Protein AF-A0A655HNI8-F1 (afdb_monomer)

pLDDT: mean 95.9, std 2.79, range [82.31, 98.69]

Sequence (82 aa):
MHPGDALFVPGEQVDVLATPAAAPWMKISEAVDYLRAVAPARAVPIHQAIVAPDARGIYYGRLTEMTTTDFQVLPEESAVTF

Nearest PDB structures (foldseek):
  5upq-assembly1_B  TM=5.811E-01  e=2.700E+00  Streptomyces platensis subsp. rosaceus
  5upt-assembly1_A-2  TM=5.275E-01  e=1.927E+00  Streptomyces platensis subsp. rosaceus
  1ud5-assembly1_A  TM=7.269E-01  e=8.501E+00  Bacillus sp. KSM-K38

Solvent-accessible surface area (backbone atoms only — not comparable to full-atom values): 5094 Å² total; per-residue (Å²): 87,75,56,66,102,52,89,70,72,68,99,62,90,41,60,47,33,47,38,58,52,45,53,100,89,61,54,67,66,55,42,37,51,44,48,62,71,50,58,27,58,28,32,31,74,33,60,48,84,85,48,56,78,89,52,39,60,68,49,51,44,48,47,46,74,72,42,91,36,50,63,46,84,75,65,86,100,63,86,86,87,134

Mean predicted aligned error: 2.28 Å

Secondary structure (DSSP, 8-state):
----SS----SS--SEEEEE---TT--HHHHHHHHHHH--SEEEEESGGGS-GGGHHHHHHHHHHS--SEE-PPPTT-----

Foldseek 3Di:
DEPPPDLDADPDAAQEYAFALDDPPDDLVSSLVSCVRNVYQAYEYDPCPVPDPVCSCVRQVCNVVRHPHHYDYDDPPDDDDD

Radius of gyration: 11.77 Å; Cα contacts (8 Å, |Δi|>4): 117; chains: 1; bounding box: 31×29×25 Å

Organism: Mycobacterium tuberculosis (NCBI:txid1773)

Structure (mmCIF, N/CA/C/O backbone):
data_AF-A0A655HNI8-F1
#
_entry.id   AF-A0A655HNI8-F1
#
loop_
_atom_site.group_PDB
_atom_site.id
_atom_site.type_symbol
_atom_site.label_atom_id
_atom_site.label_alt_id
_atom_site.label_comp_id
_atom_site.label_asym_id
_atom_site.label_entity_id
_atom_site.label_seq_id
_atom_site.pdbx_PDB_ins_code
_atom_site.Cartn_x
_atom_site.Cartn_y
_atom_site.Cartn_z
_atom_site.occupancy
_atom_site.B_iso_or_equiv
_atom_site.auth_seq_id
_atom_site.auth_comp_id
_atom_site.auth_asym_id
_atom_site.auth_atom_id
_atom_site.pdbx_PDB_model_num
ATOM 1 N N . MET A 1 1 ? -12.015 -4.387 0.219 1.00 96.62 1 MET A N 1
ATOM 2 C CA . MET A 1 1 ? -12.511 -3.137 -0.393 1.00 96.62 1 MET A CA 1
ATOM 3 C C . MET A 1 1 ? -11.520 -2.690 -1.460 1.00 96.62 1 MET A C 1
ATOM 5 O O . MET A 1 1 ? -10.321 -2.763 -1.217 1.00 96.62 1 MET A O 1
ATOM 9 N N . HIS A 1 2 ? -12.007 -2.306 -2.641 1.00 97.38 2 HIS A N 1
ATOM 10 C CA . HIS A 1 2 ? -11.188 -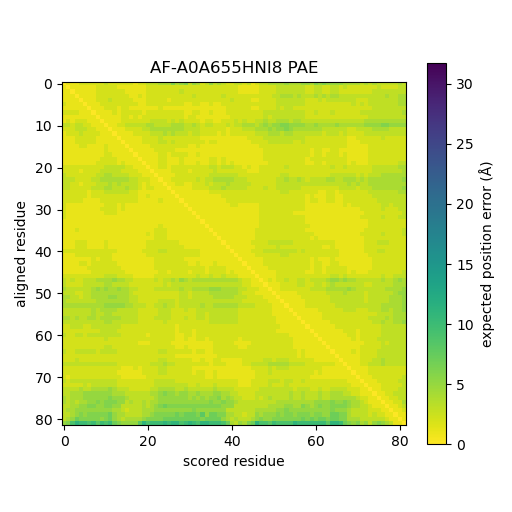1.757 -3.724 1.00 97.38 2 HIS A CA 1
ATOM 11 C C . HIS A 1 2 ? -11.603 -0.296 -3.959 1.00 97.38 2 HIS A C 1
ATOM 13 O O . HIS A 1 2 ? -12.749 -0.075 -4.353 1.00 97.38 2 HIS A O 1
ATOM 19 N N . PRO A 1 3 ? -10.725 0.695 -3.730 1.00 97.25 3 PRO A N 1
ATOM 20 C CA . PRO A 1 3 ? -11.094 2.107 -3.816 1.00 97.25 3 PRO A CA 1
ATOM 21 C C . PRO A 1 3 ? -11.114 2.649 -5.251 1.00 97.25 3 PRO A C 1
ATOM 23 O O . PRO A 1 3 ? -11.654 3.727 -5.481 1.00 97.25 3 PRO A O 1
ATOM 26 N N . GLY A 1 4 ? -10.539 1.918 -6.214 1.00 96.25 4 GLY A N 1
ATOM 27 C CA . GLY A 1 4 ? -10.263 2.452 -7.549 1.00 96.25 4 GLY A CA 1
ATOM 28 C C . GLY A 1 4 ? -9.087 3.426 -7.515 1.00 96.25 4 GLY A C 1
ATOM 29 O O . GLY A 1 4 ? -8.256 3.376 -6.606 1.00 96.25 4 GLY A O 1
ATOM 30 N N . ASP A 1 5 ? -9.058 4.346 -8.473 1.00 96.56 5 ASP A N 1
ATOM 31 C CA . ASP A 1 5 ? -8.088 5.441 -8.565 1.00 96.56 5 ASP A CA 1
ATOM 32 C C . ASP A 1 5 ? -8.430 6.571 -7.574 1.00 96.56 5 ASP A C 1
ATOM 34 O O . ASP A 1 5 ? -8.696 7.712 -7.960 1.00 96.56 5 ASP A O 1
ATOM 38 N N . ALA A 1 6 ? -8.501 6.245 -6.282 1.00 96.88 6 ALA A N 1
ATOM 39 C CA . ALA A 1 6 ? -8.877 7.179 -5.229 1.00 96.88 6 ALA A CA 1
ATOM 40 C C . ALA A 1 6 ? -8.322 6.770 -3.858 1.00 96.88 6 ALA A C 1
ATOM 42 O O . ALA A 1 6 ? -7.992 5.612 -3.610 1.00 96.88 6 ALA A O 1
ATOM 43 N N . LEU A 1 7 ? -8.302 7.729 -2.930 1.00 97.81 7 LEU A N 1
ATOM 44 C CA . LEU A 1 7 ? -8.026 7.512 -1.506 1.00 97.81 7 LEU A CA 1
ATOM 45 C C . LEU A 1 7 ? -9.322 7.683 -0.698 1.00 97.81 7 LEU A C 1
ATOM 47 O O . LEU A 1 7 ? -9.458 8.590 0.121 1.00 97.81 7 LEU A O 1
ATOM 51 N N . PHE A 1 8 ? -10.323 6.849 -0.996 1.00 97.38 8 PHE A N 1
ATOM 52 C CA . PHE A 1 8 ? -11.644 6.915 -0.365 1.00 97.38 8 PHE A CA 1
ATOM 53 C C . PHE A 1 8 ? -11.673 6.140 0.956 1.00 97.38 8 PHE A C 1
ATOM 55 O O . PHE A 1 8 ? -11.483 4.921 0.965 1.00 97.38 8 PHE A O 1
ATOM 62 N N . VAL A 1 9 ? -11.922 6.838 2.066 1.00 98.06 9 VAL A N 1
ATOM 63 C CA . VAL A 1 9 ? -12.048 6.234 3.401 1.00 98.06 9 VAL A CA 1
ATOM 64 C C . VAL A 1 9 ? -13.519 5.872 3.648 1.00 98.06 9 VAL A C 1
ATOM 66 O O . VAL A 1 9 ? -14.346 6.782 3.750 1.00 98.06 9 VAL A O 1
ATOM 69 N N . PRO A 1 10 ? -13.878 4.577 3.725 1.00 96.06 10 PRO A N 1
ATOM 70 C CA . PRO A 1 10 ? -15.252 4.170 3.984 1.00 96.06 10 PRO A CA 1
ATOM 71 C C . PRO A 1 10 ? -15.634 4.391 5.456 1.00 96.06 10 PRO A C 1
ATOM 73 O O . PRO A 1 10 ? -14.789 4.370 6.345 1.00 96.06 10 PRO A O 1
ATOM 76 N N . GLY A 1 11 ? -16.931 4.565 5.722 1.00 96.56 11 GLY A N 1
ATOM 77 C CA . GLY A 1 11 ? -17.482 4.683 7.082 1.00 96.56 11 GLY A CA 1
ATOM 78 C C . GLY A 1 11 ? -17.700 3.343 7.798 1.00 96.56 11 GLY A C 1
ATOM 79 O O . GLY A 1 11 ? -18.412 3.298 8.798 1.00 96.56 11 GLY A O 1
ATOM 80 N N . GLU A 1 12 ? -17.140 2.254 7.272 1.00 96.50 12 GLU A N 1
ATOM 81 C CA . GLU A 1 12 ? -17.264 0.888 7.786 1.00 96.50 12 GLU A CA 1
ATOM 82 C C . GLU A 1 12 ? -15.885 0.232 7.913 1.00 96.50 12 G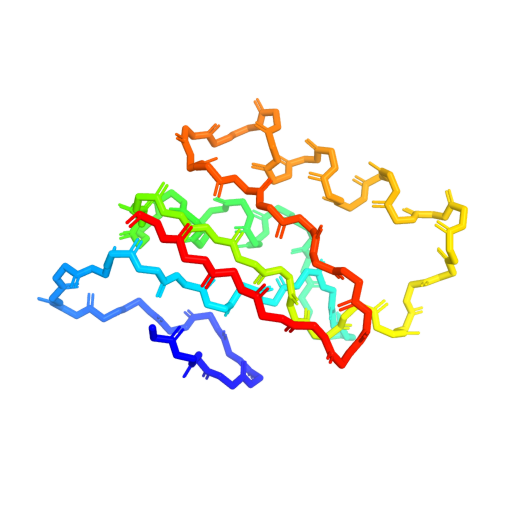LU A C 1
ATOM 84 O O . GLU A 1 12 ? -14.915 0.670 7.292 1.00 96.50 12 GLU A O 1
ATOM 89 N N . GLN A 1 13 ? -15.791 -0.825 8.723 1.00 97.31 13 GLN A N 1
ATOM 90 C CA . GLN A 1 13 ? -14.535 -1.552 8.899 1.00 97.31 13 GLN A CA 1
ATOM 91 C C . GLN A 1 13 ? -14.149 -2.304 7.622 1.00 97.31 13 GLN A C 1
ATOM 93 O O . GLN A 1 13 ? -14.975 -2.975 7.003 1.00 97.31 13 GLN A O 1
ATOM 98 N N . VAL A 1 14 ? -12.866 -2.237 7.267 1.00 98.12 14 VAL A N 1
ATOM 99 C CA . VAL A 1 14 ? -12.295 -2.944 6.117 1.00 98.12 14 VAL A CA 1
ATOM 100 C C . VAL A 1 14 ? -11.331 -4.012 6.620 1.00 98.12 14 VAL A C 1
ATOM 102 O O . VAL A 1 14 ? -10.322 -3.688 7.227 1.00 98.12 14 VAL A O 1
ATOM 105 N N . ASP A 1 15 ? -11.603 -5.287 6.342 1.00 97.81 15 ASP A N 1
ATOM 106 C CA . ASP A 1 15 ? -10.672 -6.374 6.692 1.00 97.81 15 ASP A CA 1
ATOM 107 C C . ASP A 1 15 ? -9.474 -6.420 5.722 1.00 97.81 15 ASP A C 1
ATOM 109 O O . ASP A 1 15 ? -8.316 -6.353 6.132 1.00 97.81 15 ASP A O 1
ATOM 113 N N . VAL A 1 16 ? -9.752 -6.432 4.412 1.00 98.06 16 VAL A N 1
ATOM 114 C CA . VAL A 1 16 ? -8.733 -6.456 3.348 1.00 98.06 16 VAL A CA 1
ATOM 115 C C . VAL A 1 16 ? -8.903 -5.255 2.419 1.00 98.06 16 VAL A C 1
ATOM 117 O O . VAL A 1 16 ? -9.983 -5.060 1.847 1.00 98.06 16 VAL A O 1
ATOM 120 N N . LEU A 1 17 ? -7.843 -4.469 2.227 1.00 98.38 17 LEU A N 1
ATOM 121 C CA . LEU A 1 17 ? -7.813 -3.297 1.344 1.00 98.38 17 LEU A CA 1
ATOM 122 C C . LEU A 1 17 ? -6.914 -3.526 0.118 1.00 98.38 17 LEU A C 1
ATOM 124 O O . LEU A 1 17 ? -5.766 -3.937 0.245 1.00 98.38 17 LEU A O 1
ATOM 128 N N . ALA A 1 18 ? -7.409 -3.208 -1.077 1.00 98.00 18 ALA A N 1
ATOM 129 C CA . ALA A 1 18 ? -6.559 -3.045 -2.254 1.00 98.00 18 ALA A CA 1
ATOM 130 C C . ALA A 1 18 ? -6.016 -1.605 -2.270 1.00 98.00 18 ALA A C 1
ATOM 132 O O . ALA A 1 18 ? -6.741 -0.674 -2.611 1.00 98.00 18 ALA A O 1
ATOM 133 N N . THR A 1 19 ? -4.771 -1.398 -1.847 1.00 98.06 19 THR A N 1
ATOM 134 C CA . THR A 1 19 ? -4.206 -0.062 -1.599 1.00 98.06 19 THR A CA 1
ATOM 135 C C . THR A 1 19 ? -3.466 0.468 -2.828 1.00 98.06 19 THR A C 1
ATOM 137 O O . THR A 1 19 ? -2.509 -0.176 -3.265 1.00 98.06 19 THR A O 1
ATOM 140 N N . PRO A 1 20 ? -3.819 1.651 -3.371 1.00 97.62 20 PRO A N 1
ATOM 141 C CA . PRO A 1 20 ? -3.015 2.318 -4.394 1.00 97.62 20 PRO A CA 1
ATOM 142 C C . PRO A 1 20 ? -1.589 2.561 -3.891 1.00 97.62 20 PRO A C 1
ATOM 144 O O . PRO A 1 20 ? -1.369 3.327 -2.955 1.00 97.62 20 PRO A O 1
ATOM 147 N N . ALA A 1 21 ? -0.613 1.879 -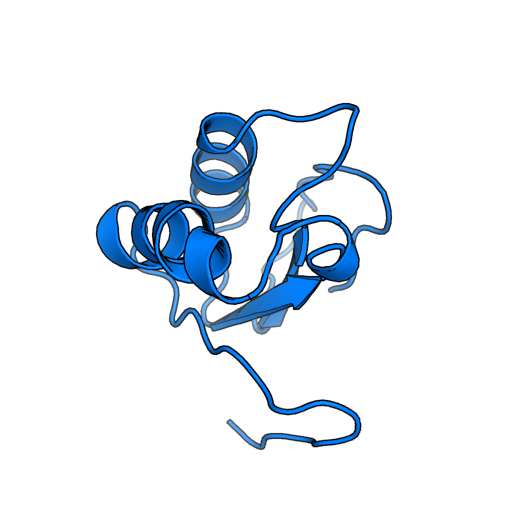4.491 1.00 95.81 21 ALA A N 1
ATOM 148 C CA . ALA A 1 21 ? 0.784 1.970 -4.076 1.00 95.81 21 ALA A CA 1
ATOM 149 C C . ALA A 1 21 ? 1.534 3.110 -4.774 1.00 95.81 21 ALA A C 1
ATOM 151 O O . ALA A 1 21 ? 2.499 3.636 -4.224 1.00 95.81 21 ALA A O 1
ATOM 152 N N . ALA A 1 22 ? 1.107 3.483 -5.981 1.00 96.12 22 ALA A N 1
ATOM 153 C CA . ALA A 1 22 ? 1.636 4.611 -6.735 1.00 96.12 22 ALA A CA 1
ATOM 154 C C . ALA A 1 22 ? 0.617 5.063 -7.782 1.00 96.12 22 ALA A C 1
ATOM 156 O O . ALA A 1 22 ? -0.047 4.231 -8.387 1.00 96.12 22 ALA A O 1
ATOM 157 N N . ALA A 1 23 ? 0.538 6.362 -8.050 1.00 94.81 23 ALA A N 1
ATOM 158 C CA . ALA A 1 23 ? -0.190 6.905 -9.190 1.00 94.81 23 ALA A CA 1
ATOM 159 C C . ALA A 1 23 ? 0.347 8.306 -9.536 1.00 94.81 23 ALA A C 1
ATOM 161 O O . ALA A 1 23 ? 0.923 8.960 -8.665 1.00 94.81 23 ALA A O 1
ATOM 162 N N . PRO A 1 24 ? 0.142 8.817 -10.766 1.00 92.75 24 PRO A N 1
ATOM 163 C CA . PRO A 1 24 ? 0.602 10.156 -11.159 1.00 92.75 24 PRO A CA 1
ATOM 164 C C . PRO A 1 24 ? -0.029 11.304 -10.355 1.00 92.75 24 PRO A C 1
ATOM 166 O O . PRO A 1 24 ? 0.466 12.427 -10.387 1.00 92.75 24 PRO A O 1
ATOM 169 N N . TRP A 1 25 ? -1.141 11.030 -9.670 1.00 94.69 25 TRP A N 1
ATOM 170 C CA . TRP A 1 25 ? -1.951 11.997 -8.932 1.00 94.69 25 TRP A CA 1
ATOM 171 C C . TRP A 1 25 ? -1.760 11.935 -7.407 1.00 94.69 25 TRP A C 1
ATOM 173 O O . TRP A 1 25 ? -2.409 12.703 -6.702 1.00 94.69 25 TRP A O 1
ATOM 183 N N . MET A 1 26 ? -0.886 11.059 -6.892 1.00 95.88 26 MET A N 1
ATOM 184 C CA . MET A 1 26 ? -0.673 10.875 -5.448 1.00 95.88 26 MET A CA 1
ATOM 185 C C . MET A 1 26 ? 0.797 10.890 -5.033 1.00 95.88 26 MET A C 1
ATOM 187 O O . MET A 1 26 ? 1.707 10.652 -5.829 1.00 95.88 26 MET A O 1
ATOM 191 N N . LYS A 1 27 ? 1.017 11.085 -3.734 1.00 96.44 27 LYS A N 1
ATOM 192 C CA . LYS A 1 27 ? 2.302 10.929 -3.044 1.00 96.44 27 LYS A CA 1
ATOM 193 C C . LYS A 1 27 ? 2.314 9.636 -2.230 1.00 96.44 27 LYS A C 1
ATOM 195 O O . LYS A 1 27 ? 1.287 9.197 -1.722 1.00 96.44 27 LYS A O 1
ATOM 200 N N . ILE A 1 28 ? 3.507 9.087 -1.988 1.00 96.56 28 ILE A N 1
ATOM 201 C CA . ILE A 1 28 ? 3.685 7.905 -1.119 1.00 96.56 28 ILE A CA 1
ATOM 202 C C . ILE A 1 28 ? 3.143 8.170 0.294 1.00 96.56 28 ILE A C 1
ATOM 204 O O . ILE A 1 28 ? 2.504 7.308 0.887 1.00 96.56 28 ILE A O 1
ATOM 208 N N . SER A 1 29 ? 3.353 9.378 0.828 1.00 97.94 29 SER A N 1
ATOM 209 C CA . SER A 1 29 ? 2.843 9.758 2.151 1.00 97.94 29 SER A CA 1
ATOM 210 C C . SER A 1 29 ? 1.316 9.704 2.236 1.00 97.94 29 SER A C 1
ATOM 212 O O . SER A 1 29 ? 0.785 9.336 3.274 1.00 97.94 29 SER A O 1
ATOM 214 N N . GLU A 1 30 ? 0.608 10.004 1.144 1.00 98.31 30 GLU A N 1
ATOM 215 C CA . GLU A 1 30 ? -0.857 9.960 1.117 1.00 98.31 30 GLU A CA 1
ATOM 216 C C . GLU A 1 30 ? -1.371 8.514 1.163 1.00 98.31 30 GLU A C 1
ATOM 218 O O . GLU A 1 30 ? -2.391 8.260 1.792 1.00 98.31 30 GLU A O 1
ATOM 223 N N . ALA A 1 31 ? -0.639 7.545 0.597 1.00 97.88 31 ALA A N 1
ATOM 224 C CA . ALA A 1 31 ? -0.946 6.121 0.770 1.00 97.88 31 ALA A CA 1
ATOM 225 C C . ALA A 1 31 ? -0.734 5.647 2.220 1.00 97.88 31 ALA A C 1
ATOM 227 O O . ALA A 1 31 ? -1.522 4.852 2.732 1.00 97.88 31 ALA A O 1
ATOM 228 N N . VAL A 1 32 ? 0.306 6.149 2.898 1.00 98.50 32 VAL A N 1
ATOM 229 C CA . VAL A 1 32 ? 0.550 5.863 4.323 1.00 98.50 32 VAL A CA 1
ATOM 230 C C . VAL A 1 32 ? -0.586 6.417 5.183 1.00 98.50 32 VAL A C 1
ATOM 232 O O . VAL A 1 32 ? -1.134 5.698 6.021 1.00 98.50 32 VAL A O 1
ATOM 235 N N . ASP A 1 33 ? -0.962 7.677 4.970 1.00 98.69 33 ASP A N 1
ATOM 236 C CA . ASP A 1 33 ? -2.057 8.310 5.709 1.00 98.69 33 ASP A CA 1
ATOM 237 C C . ASP A 1 33 ? -3.396 7.630 5.410 1.00 98.69 33 ASP A C 1
ATOM 239 O O . ASP A 1 33 ? -4.201 7.420 6.317 1.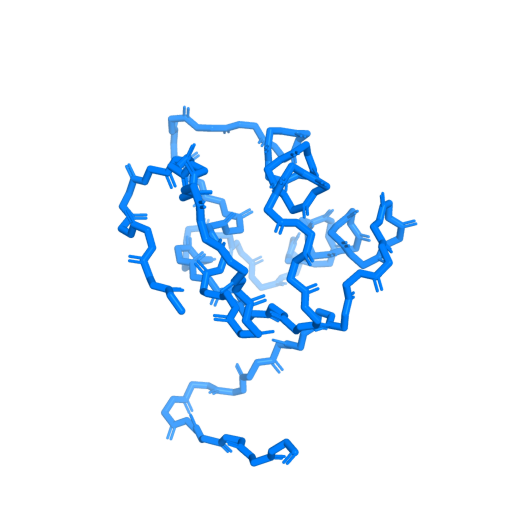00 98.69 33 ASP A O 1
ATOM 243 N N . TYR A 1 34 ? -3.601 7.194 4.167 1.00 98.50 34 TYR A N 1
ATOM 244 C CA . TYR A 1 34 ? -4.781 6.439 3.769 1.00 98.50 34 TYR A CA 1
ATOM 245 C C . TYR A 1 34 ? -4.885 5.087 4.485 1.00 98.50 34 TYR A C 1
ATOM 247 O O . TYR A 1 34 ? -5.932 4.775 5.052 1.00 98.50 34 TYR A O 1
ATOM 255 N N . LEU A 1 35 ? -3.797 4.313 4.545 1.00 98.44 35 LEU A N 1
ATOM 256 C CA . LEU A 1 35 ? -3.758 3.059 5.303 1.00 98.44 35 LEU A CA 1
ATOM 257 C C . LEU A 1 35 ? -4.052 3.274 6.789 1.00 98.44 35 LEU A C 1
ATOM 259 O O . LEU A 1 35 ? -4.800 2.501 7.380 1.00 98.44 35 LEU A O 1
ATOM 263 N N . ARG A 1 36 ? -3.515 4.340 7.390 1.00 98.50 36 ARG A N 1
ATOM 264 C CA . ARG A 1 36 ? -3.797 4.691 8.792 1.00 98.50 36 ARG A CA 1
ATOM 265 C C . ARG A 1 36 ? -5.253 5.095 9.011 1.00 98.50 36 ARG A C 1
ATOM 267 O O . ARG A 1 36 ? -5.813 4.760 10.048 1.00 98.50 36 ARG A O 1
ATOM 274 N N . ALA A 1 37 ? -5.852 5.807 8.058 1.00 98.50 37 ALA A N 1
ATOM 275 C CA . ALA A 1 37 ? -7.233 6.266 8.148 1.00 98.50 37 ALA A CA 1
ATOM 276 C C . ALA A 1 37 ? -8.245 5.125 7.972 1.00 98.50 37 ALA A C 1
ATOM 278 O O . ALA A 1 37 ? -9.232 5.073 8.698 1.00 98.50 37 ALA A O 1
ATOM 279 N N . VAL A 1 38 ? -8.000 4.210 7.028 1.00 98.56 38 VAL A N 1
ATOM 280 C CA . VAL A 1 38 ? -8.852 3.025 6.821 1.00 98.56 38 VAL A CA 1
ATOM 281 C C . VAL A 1 38 ? -8.607 1.967 7.902 1.00 98.56 38 VAL A C 1
ATOM 283 O O . VAL A 1 38 ? -9.524 1.229 8.249 1.00 98.56 38 VAL A O 1
ATOM 286 N N . ALA A 1 39 ? -7.379 1.900 8.427 1.00 98.19 39 ALA A N 1
ATOM 287 C CA . ALA A 1 39 ? -6.915 0.931 9.416 1.00 98.19 39 ALA A CA 1
ATOM 288 C C . ALA A 1 39 ? -7.296 -0.532 9.091 1.00 98.19 39 ALA A C 1
ATOM 290 O O . ALA A 1 39 ? -7.840 -1.224 9.956 1.00 98.19 39 ALA A O 1
ATOM 291 N N . PRO A 1 40 ? -7.038 -1.027 7.862 1.00 98.31 40 PRO A N 1
ATOM 292 C CA . PRO A 1 40 ? -7.400 -2.389 7.516 1.00 98.31 40 PRO A CA 1
ATOM 293 C C . PRO A 1 40 ? -6.470 -3.395 8.196 1.00 98.31 40 PRO A C 1
ATOM 295 O O . PRO A 1 40 ? -5.297 -3.096 8.452 1.00 98.31 40 PRO A O 1
ATOM 298 N N . ALA A 1 41 ? -6.971 -4.611 8.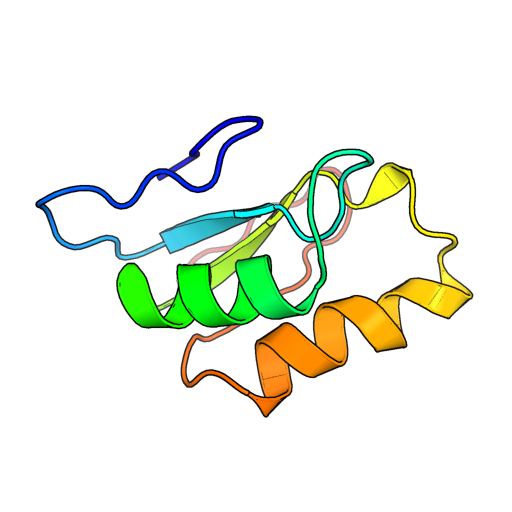431 1.00 97.31 41 ALA A N 1
ATOM 299 C CA . ALA A 1 41 ? -6.145 -5.697 8.954 1.00 97.31 41 ALA A CA 1
ATOM 300 C C . ALA A 1 41 ? -5.053 -6.084 7.946 1.00 97.31 41 ALA A C 1
ATOM 302 O O . ALA A 1 41 ? -3.889 -6.216 8.324 1.00 97.31 41 ALA A O 1
ATOM 303 N N . ARG A 1 42 ? -5.416 -6.197 6.659 1.00 97.88 42 ARG A N 1
ATOM 304 C CA . ARG A 1 42 ? -4.500 -6.528 5.556 1.00 97.88 42 ARG A CA 1
ATOM 305 C C . ARG A 1 42 ? -4.624 -5.556 4.393 1.00 97.88 42 ARG A C 1
ATOM 307 O O . ARG A 1 42 ? -5.708 -5.040 4.110 1.00 97.88 42 ARG A O 1
ATOM 314 N N . ALA A 1 43 ? -3.533 -5.374 3.659 1.00 98.06 43 ALA A N 1
ATOM 315 C CA . ALA A 1 43 ? -3.535 -4.613 2.419 1.00 98.06 43 ALA A CA 1
ATOM 316 C C . ALA A 1 43 ? -2.687 -5.260 1.324 1.00 98.06 43 ALA A C 1
ATOM 318 O O . ALA A 1 43 ? -1.627 -5.811 1.598 1.00 98.06 43 ALA A O 1
ATOM 319 N N . VAL A 1 44 ? -3.137 -5.140 0.075 1.00 97.56 44 VAL A N 1
ATOM 320 C CA . VAL A 1 44 ? -2.432 -5.615 -1.126 1.00 97.56 44 VAL A CA 1
ATOM 321 C C . VAL A 1 44 ? -2.259 -4.442 -2.097 1.00 97.56 44 VAL A C 1
ATOM 323 O O . VAL A 1 44 ? -3.225 -3.704 -2.301 1.00 97.56 44 VAL A O 1
ATOM 326 N N . PRO A 1 45 ? -1.073 -4.224 -2.701 1.00 96.75 45 PRO A N 1
ATOM 327 C CA . PRO A 1 45 ? -0.863 -3.110 -3.618 1.00 96.75 45 PRO A CA 1
ATOM 328 C C . PRO A 1 45 ? -1.655 -3.245 -4.922 1.00 96.75 45 PRO A C 1
ATOM 330 O O . PRO A 1 45 ? -1.670 -4.304 -5.552 1.00 96.75 45 PRO A O 1
ATOM 333 N N . ILE A 1 46 ? -2.217 -2.120 -5.362 1.00 96.75 46 ILE A N 1
ATOM 334 C CA . ILE A 1 46 ? -2.714 -1.876 -6.724 1.00 96.75 46 ILE A CA 1
ATOM 335 C C . ILE A 1 46 ? -2.026 -0.632 -7.326 1.00 96.75 46 ILE A C 1
ATOM 337 O O . ILE A 1 46 ? -1.328 0.107 -6.627 1.00 96.75 46 ILE A O 1
ATOM 341 N N . HIS A 1 47 ? -2.190 -0.397 -8.633 1.00 96.06 47 HIS A N 1
ATOM 342 C CA . HIS A 1 47 ? -1.561 0.701 -9.399 1.00 96.06 47 HIS A CA 1
ATOM 343 C C . HIS A 1 47 ? -0.016 0.718 -9.454 1.00 96.06 47 HIS A C 1
ATOM 345 O O . HIS A 1 47 ? 0.595 1.644 -9.980 1.00 96.06 47 HIS A O 1
ATOM 351 N N . GLN A 1 48 ? 0.657 -0.339 -9.006 1.00 91.69 48 GLN A N 1
ATOM 352 C CA . GLN A 1 48 ? 2.118 -0.414 -8.922 1.00 91.69 48 GLN A CA 1
ATOM 353 C C . GLN A 1 48 ? 2.870 -0.509 -10.260 1.00 91.69 48 GLN A C 1
ATOM 355 O O . GLN A 1 48 ? 4.095 -0.403 -10.267 1.00 91.69 48 GLN A O 1
ATOM 360 N N . ALA A 1 49 ? 2.184 -0.759 -11.380 1.00 92.31 49 ALA A N 1
ATOM 361 C CA . ALA A 1 49 ? 2.829 -1.061 -12.664 1.00 92.31 49 ALA A CA 1
ATOM 362 C C . ALA A 1 49 ? 3.666 0.106 -13.218 1.00 92.31 49 ALA A C 1
ATOM 364 O O . ALA A 1 49 ? 4.607 -0.116 -13.974 1.00 92.31 49 ALA A O 1
ATOM 365 N N . ILE A 1 50 ? 3.366 1.340 -12.801 1.00 91.69 50 ILE A N 1
ATOM 366 C CA . ILE A 1 50 ? 4.152 2.527 -13.165 1.00 91.69 50 ILE A CA 1
ATOM 367 C C . ILE A 1 50 ? 5.509 2.595 -12.444 1.00 91.69 50 ILE A C 1
ATOM 369 O O . ILE A 1 50 ? 6.377 3.372 -12.837 1.00 91.69 50 ILE A O 1
ATOM 373 N N . VAL A 1 51 ? 5.699 1.806 -11.382 1.00 92.94 51 VAL A N 1
ATOM 374 C CA . VAL A 1 51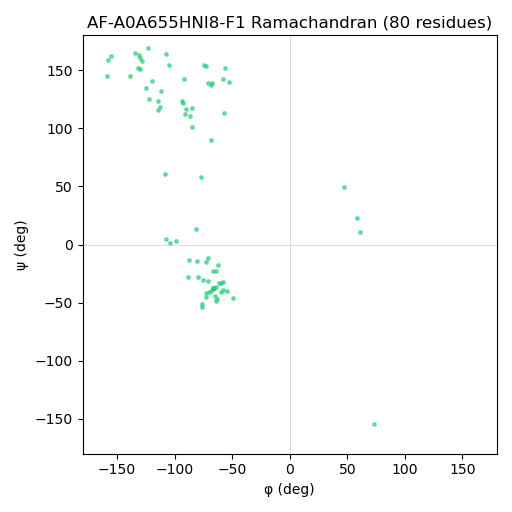 ? 6.934 1.770 -10.598 1.00 92.94 51 VAL A CA 1
ATOM 375 C C . VAL A 1 51 ? 7.838 0.678 -11.155 1.00 92.94 51 VAL A C 1
ATOM 377 O O . VAL A 1 51 ? 7.471 -0.502 -11.172 1.00 92.94 51 VAL A O 1
ATOM 380 N N . ALA A 1 52 ? 9.046 1.071 -11.570 1.00 94.81 52 ALA A N 1
ATOM 381 C CA . ALA A 1 52 ? 10.085 0.129 -11.968 1.00 94.81 52 ALA A CA 1
ATOM 382 C C . ALA A 1 52 ? 10.305 -0.922 -10.860 1.00 94.81 52 ALA A C 1
ATOM 384 O O . ALA A 1 52 ? 10.308 -0.544 -9.685 1.00 94.81 52 ALA A O 1
ATOM 385 N N . PRO A 1 53 ? 10.508 -2.212 -11.189 1.00 92.75 53 PRO A N 1
ATOM 386 C CA . PRO A 1 53 ? 10.636 -3.275 -10.190 1.00 92.75 53 PRO A CA 1
ATOM 387 C C . PRO A 1 53 ? 11.624 -2.952 -9.060 1.00 92.75 53 PRO A C 1
ATOM 389 O O . PRO A 1 53 ? 11.261 -3.054 -7.890 1.00 92.75 53 PRO A O 1
ATOM 392 N N . ASP A 1 54 ? 12.807 -2.438 -9.402 1.00 95.88 54 ASP A N 1
ATOM 393 C CA . ASP A 1 54 ? 13.859 -2.086 -8.437 1.00 95.88 54 ASP A CA 1
ATOM 394 C C . ASP A 1 54 ? 13.482 -0.907 -7.521 1.00 95.88 54 ASP A C 1
ATOM 396 O O . ASP A 1 54 ? 14.003 -0.773 -6.416 1.00 95.88 54 ASP A O 1
ATOM 400 N N . ALA A 1 55 ? 12.542 -0.056 -7.945 1.00 94.19 55 ALA A N 1
ATOM 401 C CA . ALA A 1 55 ? 12.053 1.071 -7.154 1.00 94.19 55 ALA A CA 1
ATOM 402 C C . ALA A 1 55 ? 10.893 0.689 -6.218 1.00 94.19 55 ALA A C 1
ATOM 404 O O . ALA A 1 55 ? 10.572 1.454 -5.305 1.00 94.19 55 ALA A O 1
ATOM 405 N N . ARG A 1 56 ? 10.267 -0.486 -6.393 1.00 93.38 56 ARG A N 1
ATOM 406 C CA . ARG A 1 56 ? 9.098 -0.904 -5.595 1.00 93.38 56 ARG A CA 1
ATOM 407 C C . ARG A 1 56 ? 9.398 -0.976 -4.100 1.00 93.38 56 ARG A C 1
ATOM 409 O O . ARG A 1 56 ? 8.540 -0.610 -3.302 1.00 93.38 56 ARG A O 1
ATOM 416 N N . GLY A 1 57 ? 10.625 -1.345 -3.722 1.00 94.12 57 GLY A N 1
ATOM 417 C CA . GLY A 1 57 ? 11.062 -1.363 -2.322 1.00 94.12 57 GLY A CA 1
ATOM 418 C C . GLY A 1 57 ? 10.940 -0.003 -1.622 1.00 94.12 57 GLY A C 1
ATOM 419 O O . GLY A 1 57 ? 10.605 0.045 -0.443 1.00 94.12 57 GLY A O 1
ATOM 420 N N . ILE A 1 58 ? 11.114 1.106 -2.352 1.00 94.44 58 ILE A N 1
ATOM 421 C CA . ILE A 1 58 ? 10.964 2.464 -1.803 1.00 94.44 58 ILE A CA 1
ATOM 422 C C . ILE A 1 58 ? 9.494 2.769 -1.491 1.00 94.44 58 ILE A C 1
ATOM 424 O O . ILE A 1 58 ? 9.202 3.372 -0.463 1.00 94.44 58 ILE A O 1
ATOM 428 N N . TYR A 1 59 ? 8.572 2.360 -2.364 1.00 95.56 59 TYR A N 1
ATOM 429 C CA . TYR A 1 59 ? 7.140 2.623 -2.204 1.00 95.56 59 TYR A CA 1
ATOM 430 C C . TYR A 1 59 ? 6.529 1.696 -1.152 1.00 95.56 59 TYR A C 1
ATOM 432 O O . TYR A 1 59 ? 5.945 2.163 -0.177 1.00 95.56 59 TYR A O 1
ATOM 440 N N . TYR A 1 60 ? 6.713 0.385 -1.315 1.00 96.38 60 TYR A N 1
ATOM 441 C CA . TYR A 1 60 ? 6.132 -0.622 -0.427 1.00 96.38 60 TYR A CA 1
ATOM 442 C C . TYR A 1 60 ? 6.729 -0.560 0.974 1.00 96.38 60 TYR A C 1
ATOM 444 O O . TYR A 1 60 ? 5.989 -0.669 1.946 1.00 96.38 60 TYR A O 1
ATOM 452 N N . GLY A 1 61 ? 8.037 -0.294 1.085 1.00 96.81 61 GLY A N 1
ATOM 453 C CA . GLY A 1 61 ? 8.710 -0.159 2.373 1.00 96.81 61 GLY A CA 1
ATOM 454 C C . GLY A 1 61 ? 8.036 0.876 3.269 1.00 96.81 61 GLY A C 1
ATOM 455 O O . GLY A 1 61 ? 7.812 0.606 4.439 1.00 96.81 61 GLY A O 1
ATOM 456 N N . ARG A 1 62 ? 7.587 2.019 2.729 1.00 97.00 62 ARG A N 1
ATOM 457 C CA . ARG A 1 62 ? 6.868 3.027 3.532 1.00 97.00 62 ARG A C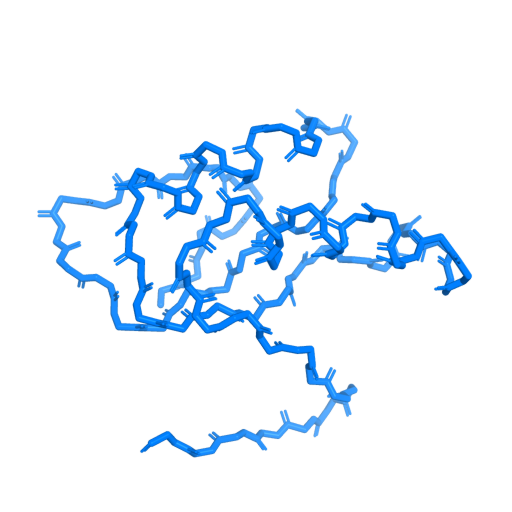A 1
ATOM 458 C C . ARG A 1 62 ? 5.512 2.542 4.023 1.00 97.00 62 ARG A C 1
ATOM 460 O O . ARG A 1 62 ? 5.145 2.854 5.150 1.00 97.00 62 ARG A O 1
ATOM 467 N 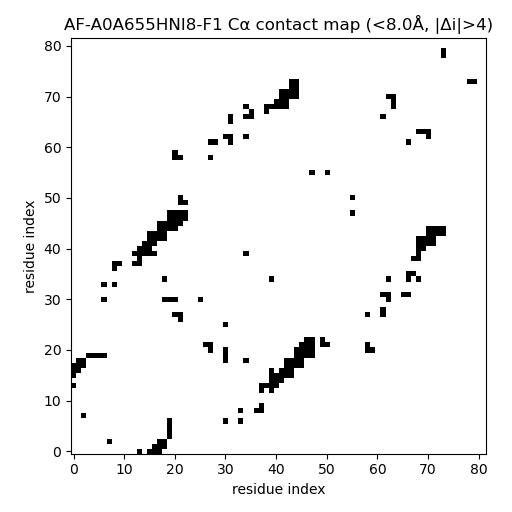N . LEU A 1 63 ? 4.790 1.771 3.215 1.00 96.88 63 LEU A N 1
ATOM 468 C CA . LEU A 1 63 ? 3.494 1.218 3.610 1.00 96.88 63 LEU A CA 1
ATOM 469 C C . LEU A 1 63 ? 3.659 0.163 4.711 1.00 96.88 63 LEU A C 1
ATOM 471 O O . LEU A 1 63 ? 2.898 0.173 5.675 1.00 96.88 63 LEU A O 1
ATOM 475 N N . THR A 1 64 ? 4.693 -0.674 4.619 1.00 97.38 64 THR A N 1
ATOM 476 C CA . THR A 1 64 ? 5.021 -1.679 5.640 1.00 97.38 64 THR A CA 1
ATOM 477 C C . THR A 1 64 ? 5.604 -1.064 6.919 1.00 97.38 64 THR A C 1
ATOM 479 O O . THR A 1 64 ? 5.207 -1.437 8.014 1.00 97.38 64 THR A O 1
ATOM 482 N N . GLU A 1 65 ? 6.539 -0.118 6.815 1.00 97.69 65 GLU A N 1
ATOM 483 C CA . GLU A 1 65 ? 7.283 0.428 7.965 1.00 97.69 65 GLU A CA 1
ATOM 484 C C . GLU A 1 65 ? 6.495 1.472 8.764 1.00 97.69 65 GLU A C 1
ATOM 486 O O . GLU A 1 65 ? 6.759 1.679 9.948 1.00 97.69 65 GLU A O 1
ATOM 491 N N . MET A 1 66 ? 5.570 2.191 8.120 1.00 98.25 66 MET A N 1
ATOM 492 C CA . MET A 1 66 ? 4.900 3.352 8.719 1.00 98.25 66 MET A CA 1
ATOM 493 C C . MET A 1 66 ? 3.440 3.082 9.100 1.00 98.25 66 MET A C 1
ATOM 495 O O . MET A 1 66 ? 2.742 4.009 9.532 1.00 98.25 66 MET A O 1
ATOM 499 N N . THR A 1 67 ? 2.974 1.843 8.955 1.00 97.56 67 THR A N 1
ATOM 500 C CA . THR A 1 67 ? 1.615 1.414 9.305 1.00 97.56 67 THR A CA 1
ATOM 501 C C . THR A 1 67 ? 1.660 0.097 10.079 1.00 97.56 67 THR A C 1
ATOM 503 O O . THR A 1 67 ? 2.687 -0.571 10.120 1.00 97.56 67 THR A O 1
ATOM 506 N N . THR A 1 68 ? 0.557 -0.266 10.730 1.00 96.94 68 THR A N 1
ATOM 507 C CA . THR A 1 68 ? 0.415 -1.559 11.424 1.00 96.94 68 THR A CA 1
ATOM 508 C C . THR A 1 68 ? -0.336 -2.594 10.589 1.00 96.94 68 THR A C 1
ATOM 510 O O . THR A 1 68 ? -0.628 -3.678 11.086 1.00 96.94 68 THR A O 1
ATOM 513 N N . THR A 1 69 ? -0.703 -2.251 9.354 1.00 97.94 69 THR A N 1
ATOM 514 C CA . THR A 1 69 ? -1.424 -3.141 8.445 1.00 97.94 69 THR A CA 1
ATOM 515 C C . THR A 1 69 ? -0.504 -4.261 7.969 1.00 97.94 69 THR A C 1
ATOM 517 O O . THR A 1 69 ? 0.647 -4.012 7.609 1.00 97.94 69 THR A O 1
ATOM 520 N N . ASP A 1 70 ? -1.028 -5.486 7.898 1.00 97.44 70 ASP A N 1
ATOM 521 C CA . ASP A 1 70 ? -0.357 -6.598 7.222 1.00 97.44 70 ASP A CA 1
ATOM 522 C C . ASP A 1 70 ? -0.339 -6.342 5.705 1.00 97.44 70 ASP A C 1
ATOM 524 O O . ASP A 1 70 ? -1.291 -6.640 4.978 1.00 97.44 70 ASP A O 1
ATOM 528 N N . PHE A 1 71 ? 0.715 -5.673 5.236 1.00 97.25 71 PHE A N 1
ATOM 529 C CA . PHE A 1 71 ? 0.884 -5.302 3.836 1.00 97.25 71 PHE A CA 1
ATOM 530 C C . PHE A 1 71 ? 1.557 -6.435 3.055 1.00 97.25 71 PHE A C 1
ATOM 532 O O . PHE A 1 71 ? 2.751 -6.694 3.219 1.00 97.25 71 PHE A O 1
ATOM 539 N N . GLN A 1 72 ? 0.802 -7.081 2.168 1.00 95.31 72 GLN A N 1
ATOM 540 C CA . GLN A 1 72 ? 1.230 -8.255 1.417 1.00 95.31 72 GLN A CA 1
ATOM 541 C C . GLN A 1 72 ? 1.327 -7.963 -0.078 1.00 95.31 72 GLN A C 1
ATOM 543 O O . GLN A 1 72 ? 0.356 -7.581 -0.729 1.00 95.31 72 GLN A O 1
ATOM 548 N N . VAL A 1 73 ? 2.509 -8.192 -0.650 1.00 94.38 73 VAL A N 1
ATOM 549 C CA . VAL A 1 73 ? 2.721 -8.108 -2.099 1.00 94.38 73 VAL A CA 1
ATOM 550 C C . VAL A 1 73 ? 2.453 -9.478 -2.706 1.00 94.38 73 VAL A C 1
ATOM 552 O O . VAL A 1 73 ? 3.161 -10.439 -2.412 1.00 94.38 73 VAL A O 1
ATOM 555 N N . LEU A 1 74 ? 1.442 -9.558 -3.565 1.00 92.69 74 LEU A N 1
ATOM 556 C CA . LEU A 1 74 ? 1.094 -10.791 -4.262 1.00 92.69 74 LEU A CA 1
ATOM 557 C C . LEU A 1 74 ? 1.804 -10.870 -5.622 1.00 92.69 74 LEU A C 1
ATOM 559 O O . LEU A 1 74 ? 1.911 -9.849 -6.311 1.00 92.69 74 LEU A O 1
ATOM 563 N N . PRO A 1 75 ? 2.263 -12.063 -6.043 1.00 90.56 75 PRO A N 1
ATOM 564 C CA . PRO A 1 75 ? 2.614 -12.315 -7.434 1.00 90.56 75 PRO A CA 1
ATOM 565 C C . PRO A 1 75 ? 1.438 -12.015 -8.374 1.00 90.56 75 PRO A C 1
ATOM 567 O O . PRO A 1 75 ? 0.271 -12.134 -7.992 1.00 90.56 75 PRO A O 1
ATOM 570 N N . GLU A 1 76 ? 1.744 -11.653 -9.616 1.00 89.81 76 GLU A N 1
ATOM 571 C CA . GLU A 1 76 ? 0.723 -11.452 -10.647 1.00 89.81 76 GLU A CA 1
ATOM 572 C C . GLU A 1 76 ? -0.112 -12.728 -10.839 1.00 89.81 76 GLU A C 1
ATOM 574 O O . GLU A 1 76 ? 0.403 -13.840 -10.732 1.00 89.81 76 GLU A O 1
ATOM 579 N N . GLU A 1 77 ? -1.416 -12.548 -11.068 1.00 92.12 77 GLU A N 1
ATOM 580 C CA . GLU A 1 77 ? -2.383 -13.635 -11.304 1.00 92.12 77 GLU A CA 1
ATOM 581 C C . GLU A 1 77 ? -2.488 -14.674 -10.167 1.00 92.12 77 GLU A C 1
ATOM 583 O O . GLU A 1 77 ? -2.938 -15.801 -10.373 1.00 92.12 77 GLU A O 1
ATOM 588 N N . SER A 1 78 ? -2.110 -14.291 -8.944 1.00 94.12 78 SER A N 1
ATOM 589 C CA . SER A 1 78 ? -2.192 -15.148 -7.760 1.00 94.12 78 SER A CA 1
ATOM 590 C C . SER A 1 78 ? -3.308 -14.733 -6.793 1.00 94.12 78 SER A C 1
ATOM 592 O O . SER A 1 78 ? -3.842 -13.625 -6.854 1.00 94.12 78 SER A O 1
ATOM 594 N N . ALA A 1 79 ? -3.663 -15.645 -5.884 1.00 91.69 79 ALA A N 1
ATOM 595 C CA . ALA A 1 79 ? -4.630 -15.421 -4.815 1.00 91.69 79 ALA A CA 1
ATOM 596 C C . ALA A 1 79 ? -4.038 -15.822 -3.458 1.00 91.69 79 ALA A C 1
ATOM 598 O O . ALA A 1 79 ? -3.119 -16.639 -3.381 1.00 91.69 79 ALA A O 1
ATOM 599 N N . VAL A 1 80 ? -4.602 -15.271 -2.385 1.00 90.25 80 VAL A N 1
ATOM 600 C CA . VAL A 1 80 ? -4.215 -15.552 -0.998 1.00 90.25 80 VAL A CA 1
ATOM 601 C C . VAL A 1 80 ? -5.457 -15.848 -0.156 1.00 90.25 80 VAL A C 1
ATOM 603 O O . VAL A 1 80 ? -6.556 -15.391 -0.467 1.00 90.25 80 VAL A O 1
ATOM 606 N N . THR A 1 81 ? -5.292 -16.650 0.894 1.00 89.25 81 THR A N 1
ATOM 607 C CA . THR A 1 81 ? -6.312 -16.921 1.918 1.00 89.25 81 THR A CA 1
ATOM 608 C C .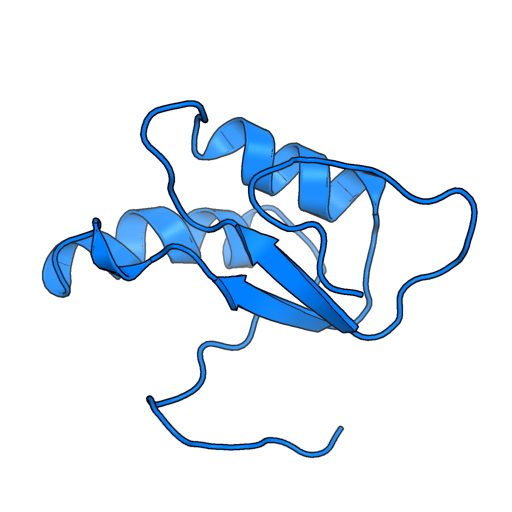 THR A 1 81 ? -5.767 -16.478 3.271 1.00 89.25 81 THR A C 1
ATOM 610 O O . THR A 1 81 ? -4.578 -16.661 3.534 1.00 89.25 81 THR A O 1
ATOM 613 N N . PHE A 1 82 ? -6.628 -15.882 4.092 1.00 82.31 82 PHE A N 1
ATOM 614 C CA . PHE A 1 82 ? -6.277 -15.190 5.329 1.00 82.31 82 PHE A CA 1
ATOM 615 C C . PHE A 1 82 ? -6.871 -15.833 6.577 1.00 82.31 82 PHE A C 1
ATOM 617 O O . PHE A 1 82 ? -7.913 -16.514 6.447 1.00 82.31 82 PHE A O 1
#